Protein AF-A0A8T4Z8T8-F1 (afdb_monomer)

Foldseek 3Di:
DAAEDEPDPVCVVVVLQHHYDHPPDVVRVVVSVCCCVVPPPSVVSNVVVNVVVCVCPPPVNVVVVVVVVVVVVCVVPVDDPDPDPDPPPQDPVRDDDDDD

Structure (mmCIF, N/CA/C/O backbone):
data_AF-A0A8T4Z8T8-F1
#
_entry.id   AF-A0A8T4Z8T8-F1
#
loop_
_atom_site.group_PDB
_atom_site.id
_atom_site.type_symbol
_atom_site.label_atom_id
_atom_site.label_alt_id
_atom_site.label_comp_id
_atom_site.label_asym_id
_atom_site.label_entity_id
_atom_site.label_seq_id
_atom_site.pdbx_PDB_ins_code
_atom_site.Cartn_x
_atom_site.Cartn_y
_atom_site.Cartn_z
_atom_site.occupancy
_atom_site.B_iso_or_equiv
_atom_site.auth_seq_id
_atom_site.auth_comp_id
_atom_site.auth_asym_id
_atom_site.auth_atom_id
_atom_site.pdbx_PDB_model_num
ATOM 1 N N . CYS A 1 1 ? -9.528 6.066 -1.971 1.00 77.56 1 CYS A N 1
ATOM 2 C CA . CYS A 1 1 ? -10.383 5.588 -0.866 1.00 77.56 1 CYS A CA 1
ATOM 3 C C . CYS A 1 1 ? -9.487 4.843 0.118 1.00 77.56 1 CYS A C 1
ATOM 5 O O . CYS A 1 1 ? -8.638 4.106 -0.375 1.00 77.56 1 CYS A O 1
ATOM 7 N N . PRO A 1 2 ? -9.585 5.068 1.439 1.00 85.75 2 PRO A N 1
ATO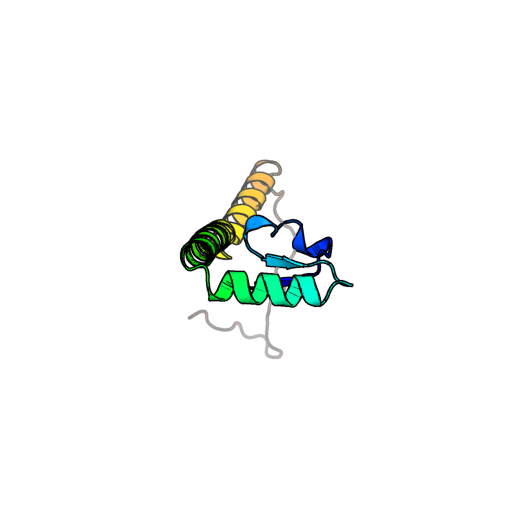M 8 C CA . PRO A 1 2 ? -8.806 4.314 2.422 1.00 85.75 2 PRO A CA 1
ATOM 9 C C . PRO A 1 2 ? -9.219 2.837 2.410 1.00 85.75 2 PRO A C 1
ATOM 11 O O . PRO A 1 2 ? -10.406 2.532 2.319 1.00 85.75 2 PRO A O 1
ATOM 14 N N . ILE A 1 3 ? -8.245 1.930 2.496 1.00 90.31 3 ILE A N 1
ATOM 15 C CA . ILE A 1 3 ? -8.490 0.486 2.577 1.00 90.31 3 ILE A CA 1
ATOM 16 C C . ILE A 1 3 ? -8.106 0.027 3.980 1.00 90.31 3 ILE A C 1
ATOM 18 O O . ILE A 1 3 ? -6.979 0.254 4.427 1.00 90.31 3 ILE A O 1
ATOM 22 N N . MET A 1 4 ? -9.051 -0.612 4.666 1.00 91.06 4 MET A N 1
ATOM 23 C CA . MET A 1 4 ? -8.798 -1.274 5.940 1.00 91.06 4 MET A CA 1
ATOM 24 C C . MET A 1 4 ? -8.590 -2.760 5.704 1.00 91.06 4 MET A C 1
ATOM 26 O O . MET A 1 4 ? -9.375 -3.391 5.000 1.00 91.06 4 MET A O 1
ATOM 30 N N . VAL A 1 5 ? -7.539 -3.313 6.294 1.00 93.12 5 VAL A N 1
ATOM 31 C CA . VAL A 1 5 ? -7.183 -4.724 6.131 1.00 93.12 5 VAL A CA 1
ATOM 32 C C . VAL A 1 5 ? -6.778 -5.322 7.465 1.00 93.12 5 VAL A C 1
ATOM 34 O O . VAL A 1 5 ? -6.288 -4.619 8.352 1.00 93.12 5 VAL A O 1
ATOM 37 N N . SER A 1 6 ? -6.951 -6.632 7.603 1.00 93.44 6 SER A N 1
ATOM 38 C CA . SER A 1 6 ? -6.369 -7.341 8.733 1.00 93.44 6 SER A CA 1
ATOM 39 C C . SER A 1 6 ? -4.838 -7.274 8.676 1.00 93.44 6 SER A C 1
ATOM 41 O O . SER A 1 6 ? -4.231 -7.041 7.628 1.00 93.44 6 SER A O 1
ATOM 43 N N . ASP A 1 7 ? -4.189 -7.548 9.797 1.00 92.19 7 ASP A N 1
ATOM 44 C CA . ASP A 1 7 ? -2.737 -7.647 9.961 1.00 92.19 7 ASP A CA 1
ATOM 45 C C . ASP A 1 7 ? -2.093 -8.853 9.246 1.00 92.19 7 ASP A C 1
ATOM 47 O O . ASP A 1 7 ? -1.010 -9.309 9.606 1.00 92.19 7 ASP A O 1
ATOM 51 N N . ALA A 1 8 ? -2.723 -9.354 8.183 1.00 92.00 8 ALA A N 1
ATOM 52 C CA . ALA A 1 8 ? -2.189 -10.430 7.370 1.00 92.00 8 ALA A CA 1
ATOM 53 C C . ALA A 1 8 ? -0.878 -10.017 6.675 1.00 92.00 8 ALA A C 1
ATOM 55 O O . ALA A 1 8 ? -0.735 -8.901 6.161 1.00 92.00 8 ALA A O 1
ATOM 56 N N . LYS A 1 9 ? 0.059 -10.972 6.591 1.00 91.69 9 LYS A N 1
ATOM 57 C CA . LYS A 1 9 ? 1.394 -10.776 5.997 1.00 91.69 9 LYS A CA 1
ATOM 58 C C . LYS A 1 9 ? 1.360 -10.315 4.541 1.00 91.69 9 LYS A C 1
ATOM 60 O O . LYS A 1 9 ? 2.226 -9.565 4.113 1.00 91.69 9 LYS A O 1
ATOM 65 N N . ILE A 1 10 ? 0.324 -10.695 3.790 1.00 91.25 10 ILE A N 1
ATOM 66 C CA . ILE A 1 10 ? 0.147 -10.291 2.385 1.00 91.25 10 ILE A CA 1
ATOM 67 C C . ILE A 1 10 ? 0.092 -8.766 2.198 1.00 91.25 10 ILE A C 1
ATOM 69 O O . ILE A 1 10 ? 0.391 -8.269 1.118 1.00 91.25 10 ILE A O 1
ATOM 73 N N . PHE A 1 11 ? -0.255 -8.020 3.251 1.00 91.06 11 PHE A N 1
ATOM 74 C CA . PHE A 1 11 ? -0.314 -6.561 3.235 1.00 91.06 11 PHE A CA 1
ATOM 75 C C . PHE A 1 11 ? 0.925 -5.901 3.849 1.00 91.06 11 PHE A C 1
ATOM 77 O O . PHE A 1 11 ? 0.926 -4.690 4.040 1.00 91.06 11 PHE A O 1
ATOM 84 N N . GLU A 1 12 ? 1.962 -6.643 4.252 1.00 89.81 12 GLU A N 1
ATOM 85 C CA . GLU A 1 12 ? 3.230 -6.053 4.726 1.00 89.81 12 GLU A CA 1
ATOM 86 C C . GLU A 1 12 ? 3.851 -5.071 3.723 1.00 89.81 12 GLU A C 1
ATOM 88 O O . GLU A 1 12 ? 4.198 -3.968 4.148 1.00 89.81 12 GLU A O 1
ATOM 93 N N . PRO A 1 13 ? 3.895 -5.369 2.407 1.00 89.19 13 PRO A N 1
ATOM 94 C CA . PRO A 1 13 ? 4.423 -4.422 1.424 1.00 89.19 13 PRO A CA 1
ATOM 95 C C . PRO A 1 13 ? 3.600 -3.134 1.308 1.00 89.19 13 PRO A C 1
ATOM 97 O O . PRO A 1 13 ? 4.068 -2.166 0.721 1.00 89.19 13 PRO A O 1
ATOM 100 N N . LEU A 1 14 ? 2.373 -3.133 1.842 1.00 89.31 14 LEU A N 1
ATOM 101 C CA . LEU A 1 14 ? 1.424 -2.028 1.752 1.00 89.31 14 LEU A CA 1
ATOM 102 C C . LEU A 1 14 ? 1.203 -1.312 3.095 1.00 89.31 14 LEU A C 1
ATOM 104 O O . LEU A 1 14 ? 0.221 -0.587 3.246 1.00 89.31 14 LEU A O 1
ATOM 108 N N . ASN A 1 15 ? 2.082 -1.526 4.084 1.00 88.75 15 ASN A N 1
ATOM 109 C CA . ASN A 1 15 ? 1.942 -1.018 5.457 1.00 88.75 15 ASN A CA 1
ATOM 110 C C . ASN A 1 15 ? 1.654 0.486 5.554 1.00 88.75 15 ASN A C 1
ATOM 112 O O . ASN A 1 15 ? 0.975 0.914 6.481 1.00 88.75 15 ASN A O 1
ATOM 116 N N . GLU A 1 16 ? 2.171 1.280 4.620 1.00 88.62 16 GLU A N 1
ATOM 117 C CA . GLU A 1 16 ? 2.016 2.737 4.630 1.00 88.62 16 GLU A CA 1
ATOM 118 C C . GLU A 1 16 ? 0.784 3.207 3.836 1.00 88.62 16 GLU A C 1
ATOM 120 O O . GLU A 1 16 ? 0.380 4.366 3.923 1.00 88.62 16 GLU A O 1
ATOM 125 N N . GLN A 1 17 ? 0.193 2.319 3.033 1.00 91.31 17 GLN A N 1
ATOM 126 C CA . GLN A 1 17 ? -0.909 2.606 2.113 1.00 91.31 17 GLN A CA 1
ATOM 127 C C . GLN A 1 17 ? -2.258 2.076 2.622 1.00 91.31 17 GLN A C 1
ATOM 129 O O . GLN A 1 17 ? -3.305 2.460 2.095 1.00 91.31 17 GLN A O 1
ATOM 134 N N . VAL A 1 18 ? -2.252 1.206 3.636 1.00 92.12 18 VAL A N 1
ATOM 135 C CA . VAL A 1 18 ? -3.455 0.586 4.212 1.00 92.12 18 VAL A CA 1
ATOM 136 C C . VAL A 1 18 ? -3.520 0.790 5.719 1.00 92.12 18 VAL A C 1
ATOM 138 O O . VAL A 1 18 ? -2.506 0.909 6.401 1.00 92.12 18 VAL A O 1
ATOM 141 N N . VAL A 1 19 ? -4.735 0.776 6.261 1.00 92.06 19 VAL A N 1
ATOM 142 C CA . VAL A 1 19 ? -4.952 0.860 7.707 1.00 92.06 19 VAL A CA 1
ATOM 143 C C . VAL A 1 19 ? -5.155 -0.543 8.253 1.00 92.06 19 VAL A C 1
ATOM 145 O O . VAL A 1 19 ? -6.149 -1.204 7.951 1.00 92.06 19 VAL A O 1
ATOM 148 N N . LYS A 1 20 ? -4.194 -1.004 9.056 1.00 93.31 20 LYS A N 1
ATOM 149 C CA . LYS A 1 20 ? -4.210 -2.353 9.621 1.00 93.31 20 LYS A CA 1
ATOM 150 C C . LYS A 1 20 ? -4.952 -2.421 10.948 1.00 93.31 20 LYS A C 1
ATOM 152 O O . LYS A 1 20 ? -4.811 -1.545 11.806 1.00 93.31 20 LYS A O 1
ATOM 157 N N . TYR A 1 21 ? -5.681 -3.512 11.137 1.00 93.75 21 TYR A N 1
ATOM 158 C CA . TYR A 1 21 ? -6.269 -3.894 12.416 1.00 93.75 21 TYR A CA 1
ATOM 159 C C . TYR A 1 21 ? -5.974 -5.374 12.713 1.00 93.75 21 TYR A C 1
ATOM 161 O O . TYR A 1 21 ? -5.821 -6.159 11.776 1.00 93.75 21 TYR A O 1
ATOM 169 N N . PRO A 1 22 ? -5.878 -5.786 13.988 1.00 93.56 22 PRO A N 1
ATOM 170 C CA . PRO A 1 22 ? -5.688 -7.194 14.316 1.00 93.56 22 PRO A CA 1
ATOM 171 C C . PRO A 1 22 ? -6.916 -8.009 13.915 1.00 93.56 22 PRO A C 1
ATOM 173 O O . PRO A 1 22 ? -8.036 -7.646 14.271 1.00 93.56 22 PRO A O 1
ATOM 176 N N . ALA A 1 23 ? -6.724 -9.137 13.230 1.00 9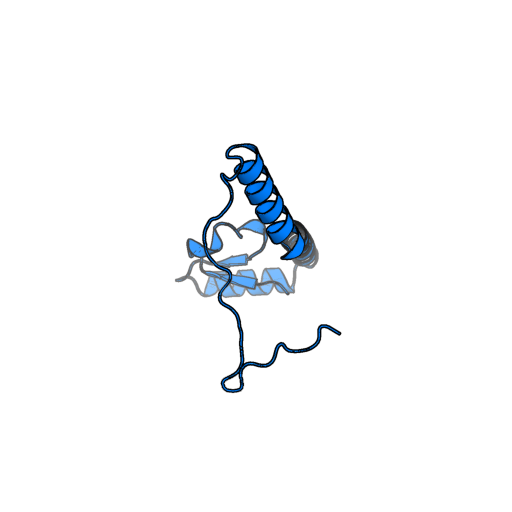0.75 23 ALA A N 1
ATOM 177 C CA . ALA A 1 23 ? -7.836 -9.933 12.696 1.00 90.75 23 ALA A CA 1
ATOM 178 C C . ALA A 1 23 ? -8.880 -10.366 13.749 1.00 90.75 23 ALA A C 1
ATOM 180 O O . ALA A 1 23 ? -10.045 -10.568 13.415 1.00 90.75 23 ALA A O 1
ATOM 181 N N . ARG A 1 24 ? -8.468 -10.519 15.014 1.00 92.88 24 ARG A N 1
ATOM 182 C CA . ARG A 1 24 ? -9.323 -10.968 16.128 1.00 92.88 24 ARG A CA 1
ATOM 183 C C . ARG A 1 24 ? -9.820 -9.833 17.033 1.00 92.88 24 ARG A C 1
ATOM 185 O O . ARG A 1 24 ? -10.384 -10.116 18.083 1.00 92.88 24 ARG A O 1
ATOM 192 N N . ASP A 1 25 ? -9.610 -8.574 16.650 1.00 94.31 25 ASP A N 1
ATOM 193 C CA . ASP A 1 25 ? -9.942 -7.408 17.473 1.00 94.31 25 ASP A CA 1
ATOM 194 C C . ASP A 1 25 ? -10.906 -6.460 16.740 1.00 94.31 25 ASP A C 1
ATOM 196 O O . ASP A 1 25 ? -10.514 -5.562 15.986 1.00 94.31 25 ASP A O 1
ATOM 200 N N . LEU A 1 26 ? -12.203 -6.687 16.966 1.00 93.44 26 LEU A N 1
ATOM 201 C CA . LEU A 1 26 ? -13.282 -5.912 16.353 1.00 93.44 26 LEU A CA 1
ATOM 202 C C . LEU A 1 26 ? -13.349 -4.473 16.885 1.00 93.44 26 LEU A C 1
ATOM 204 O O . LEU A 1 26 ? -13.678 -3.551 16.138 1.00 93.44 26 LEU A O 1
ATOM 208 N N . GLU A 1 27 ? -13.027 -4.257 18.157 1.00 95.50 27 GLU A N 1
ATOM 209 C CA . GLU A 1 27 ? -13.050 -2.918 18.752 1.00 95.50 27 GLU A CA 1
ATOM 210 C C . GLU A 1 27 ? -11.926 -2.049 18.186 1.00 95.50 27 GLU A C 1
ATOM 212 O O . GLU A 1 27 ? -12.110 -0.866 17.870 1.00 95.50 27 GLU A O 1
ATOM 217 N N . LYS A 1 28 ? -10.770 -2.656 17.921 1.00 92.88 28 LYS A N 1
ATOM 218 C CA . LYS A 1 28 ? -9.679 -1.977 17.230 1.00 92.88 28 LYS A CA 1
ATOM 219 C C . LYS A 1 28 ? -9.991 -1.686 15.767 1.00 92.88 28 LYS A C 1
ATOM 221 O O . LYS A 1 28 ? -9.611 -0.629 15.272 1.00 92.88 28 LYS A O 1
ATOM 226 N N . PHE A 1 29 ? -10.734 -2.556 15.085 1.00 94.00 29 PHE A N 1
ATOM 227 C CA . PHE A 1 29 ? -11.267 -2.238 13.758 1.00 94.00 29 PHE A CA 1
ATOM 228 C C . PHE A 1 29 ? -12.181 -1.001 13.793 1.00 94.00 29 PHE A C 1
ATOM 230 O O . PHE A 1 29 ? -11.938 -0.044 13.056 1.00 94.00 29 PHE A O 1
ATOM 237 N N . LYS A 1 30 ? -13.183 -0.980 14.684 1.00 94.56 30 LYS A N 1
ATOM 238 C CA . LYS A 1 30 ? -14.133 0.141 14.812 1.00 94.56 30 LYS A CA 1
ATOM 239 C C . LYS A 1 30 ? -13.430 1.457 15.135 1.00 94.56 30 LYS A C 1
ATOM 241 O O . LYS A 1 30 ? -13.670 2.460 14.469 1.00 94.56 30 LYS A O 1
ATOM 246 N N . SER A 1 31 ? -12.540 1.455 16.126 1.00 95.00 31 SER A N 1
ATOM 247 C CA . SER A 1 31 ? -11.792 2.656 16.522 1.00 95.00 31 SER A CA 1
ATOM 248 C C . SER A 1 31 ? -10.914 3.190 15.390 1.00 95.00 31 SER A C 1
ATOM 250 O O . SER A 1 31 ? -10.911 4.394 15.136 1.00 95.00 31 SER A O 1
ATOM 252 N N . ARG A 1 32 ? -10.232 2.312 14.643 1.00 92.44 32 ARG A N 1
ATOM 253 C CA . ARG A 1 32 ? -9.460 2.707 13.457 1.00 92.44 32 ARG A CA 1
ATOM 254 C C . ARG A 1 32 ? -10.345 3.248 12.336 1.00 92.44 32 ARG A C 1
ATOM 256 O O . ARG A 1 32 ? -9.951 4.209 11.685 1.00 92.44 32 ARG A O 1
ATOM 263 N N . LEU A 1 33 ? -11.528 2.677 12.122 1.00 92.12 33 LEU A N 1
ATOM 264 C CA . LEU A 1 33 ? -12.474 3.166 11.119 1.00 92.12 33 LEU A CA 1
ATOM 265 C C . LEU A 1 33 ? -12.955 4.580 11.464 1.00 92.12 33 LEU A C 1
ATOM 267 O O . LEU A 1 33 ? -12.920 5.468 10.615 1.00 92.12 33 LEU A O 1
ATOM 271 N N . ILE A 1 34 ? -13.341 4.802 12.722 1.00 93.69 34 ILE A N 1
ATOM 272 C CA . ILE A 1 34 ? -13.739 6.125 13.217 1.00 93.69 34 ILE A CA 1
ATOM 273 C C . ILE A 1 34 ? -12.582 7.113 13.057 1.00 93.69 34 ILE A C 1
ATOM 275 O O . ILE A 1 34 ? -12.791 8.211 12.542 1.00 93.69 34 ILE A O 1
ATOM 279 N N . GLN A 1 35 ? -11.362 6.715 13.427 1.00 92.12 35 GLN A N 1
ATOM 280 C CA . GLN A 1 35 ? -10.169 7.547 13.276 1.00 92.12 35 GLN A CA 1
ATOM 281 C C . GLN A 1 35 ? -9.976 7.994 11.821 1.00 92.12 35 GLN A C 1
ATOM 283 O O . GLN A 1 35 ? -9.840 9.183 11.572 1.00 92.12 35 GLN A O 1
ATOM 288 N N . VAL A 1 36 ? -10.035 7.074 10.856 1.00 90.94 36 VAL A N 1
ATOM 289 C CA . VAL A 1 36 ? -9.852 7.383 9.424 1.00 90.94 36 VAL A CA 1
ATOM 290 C C . VAL A 1 36 ? -10.927 8.324 8.876 1.00 90.94 36 VAL A C 1
ATOM 292 O O . VAL A 1 36 ? -10.654 9.114 7.975 1.00 90.94 36 VAL A O 1
ATOM 295 N N . LEU A 1 37 ? -12.156 8.227 9.385 1.00 88.88 37 LEU A N 1
ATOM 296 C CA . LEU A 1 37 ? -13.267 9.069 8.939 1.00 88.88 37 LEU A CA 1
ATOM 297 C C . LEU A 1 37 ? -13.269 10.454 9.595 1.00 88.88 37 LEU A C 1
ATOM 299 O O . LEU A 1 37 ? -13.757 11.410 8.993 1.00 88.88 37 LEU A O 1
ATOM 303 N N . THR A 1 38 ? -12.735 10.560 10.810 1.00 92.50 38 THR A N 1
ATOM 304 C CA . THR A 1 38 ? -12.768 11.795 11.608 1.00 92.50 38 THR A CA 1
ATOM 305 C C . THR A 1 38 ? -11.505 12.628 11.408 1.00 92.50 38 THR A C 1
ATOM 307 O O . THR A 1 38 ? -11.571 13.852 11.322 1.00 92.50 38 THR A O 1
ATOM 310 N N . ASP A 1 39 ? -10.355 11.967 11.295 1.00 92.94 39 ASP A N 1
ATOM 311 C CA . ASP A 1 39 ? -9.050 12.598 11.147 1.00 92.94 39 ASP A CA 1
ATOM 312 C C . ASP A 1 39 ? -8.752 12.882 9.666 1.00 92.94 39 ASP A C 1
ATOM 314 O O . ASP A 1 39 ? -8.346 12.014 8.884 1.00 92.94 39 ASP A O 1
ATOM 318 N N . ARG A 1 40 ? -8.997 14.136 9.274 1.00 90.31 40 ARG A N 1
ATOM 319 C CA . ARG A 1 40 ? -8.773 14.638 7.912 1.00 90.31 40 ARG A CA 1
ATOM 320 C C . ARG A 1 40 ? -7.298 14.585 7.515 1.00 90.31 40 ARG A C 1
ATOM 322 O O . ARG A 1 40 ? -7.007 14.247 6.367 1.00 90.31 40 ARG A O 1
ATOM 329 N N . ASP A 1 41 ? -6.392 14.867 8.446 1.00 91.62 41 ASP A N 1
ATOM 330 C CA . ASP A 1 41 ? -4.955 14.923 8.175 1.00 91.62 41 ASP A CA 1
ATOM 331 C C . ASP A 1 41 ? -4.397 13.523 7.931 1.00 91.62 41 ASP A C 1
ATOM 333 O O . ASP A 1 41 ? -3.675 13.297 6.955 1.00 91.62 41 ASP A O 1
ATOM 337 N N . LEU A 1 42 ? -4.807 12.552 8.752 1.00 88.44 42 LEU A N 1
ATOM 338 C CA . LEU A 1 42 ? -4.490 11.141 8.544 1.00 88.44 42 LEU A CA 1
ATOM 339 C C . LEU A 1 42 ? -5.013 10.646 7.189 1.00 88.44 42 LEU A C 1
ATOM 341 O O . LEU A 1 42 ? -4.296 9.971 6.445 1.00 88.44 42 LEU A O 1
ATOM 345 N N . LEU A 1 43 ? -6.251 10.999 6.843 1.00 89.75 43 LEU A N 1
ATOM 346 C CA . LEU A 1 43 ? -6.852 10.609 5.573 1.00 89.75 43 LEU A CA 1
ATOM 347 C C . LEU A 1 43 ? -6.093 11.191 4.371 1.00 89.75 43 LEU A C 1
ATOM 349 O O . LEU A 1 43 ? -5.883 10.495 3.373 1.00 89.75 43 LEU A O 1
ATOM 353 N N . ASP A 1 44 ? -5.682 12.454 4.441 1.00 91.31 44 ASP A N 1
ATOM 354 C CA . ASP A 1 44 ? -4.954 13.104 3.355 1.00 91.31 44 ASP A CA 1
ATOM 355 C C . ASP A 1 44 ? -3.507 12.617 3.250 1.00 91.31 44 ASP A C 1
ATOM 357 O O . ASP A 1 44 ? -3.023 12.407 2.132 1.00 91.31 44 ASP A O 1
ATOM 361 N N . ALA A 1 45 ? -2.846 12.335 4.374 1.00 90.81 45 ALA A N 1
ATOM 362 C CA . ALA A 1 45 ? -1.553 11.660 4.388 1.00 90.81 45 ALA A CA 1
ATOM 363 C C . ALA A 1 45 ? -1.640 10.293 3.692 1.00 90.81 45 ALA A C 1
ATOM 365 O O . ALA A 1 45 ? -0.879 10.028 2.760 1.00 90.81 45 ALA A O 1
ATOM 366 N N . LEU A 1 46 ? -2.635 9.472 4.046 1.00 91.81 46 LEU A N 1
ATOM 367 C CA . LEU A 1 46 ? -2.843 8.159 3.434 1.00 91.81 46 LEU A CA 1
ATOM 368 C C . LEU A 1 46 ? -3.078 8.264 1.919 1.00 91.81 46 LEU A C 1
ATOM 370 O O . LEU A 1 46 ? -2.484 7.521 1.138 1.00 91.81 46 LEU A O 1
ATOM 374 N N . LYS A 1 47 ? -3.902 9.222 1.469 1.00 91.56 47 LYS A N 1
ATOM 375 C CA . LYS A 1 47 ? -4.130 9.457 0.032 1.00 91.56 47 LYS A CA 1
ATOM 376 C C . LYS A 1 47 ? -2.843 9.818 -0.708 1.00 91.56 47 LYS A C 1
ATOM 378 O O . LYS A 1 47 ? -2.658 9.353 -1.833 1.00 91.56 47 LYS A O 1
ATOM 383 N N . ARG A 1 48 ? -1.974 10.644 -0.114 1.00 91.88 48 ARG A N 1
ATOM 384 C CA . ARG A 1 48 ? -0.685 11.022 -0.720 1.00 91.88 48 ARG A CA 1
ATOM 385 C C . ARG A 1 48 ? 0.217 9.802 -0.880 1.00 91.88 48 ARG A C 1
ATOM 387 O O . ARG A 1 48 ? 0.743 9.589 -1.970 1.00 91.88 48 ARG A O 1
ATOM 394 N N . THR A 1 49 ? 0.330 8.971 0.154 1.00 92.25 49 THR A N 1
ATOM 395 C CA . THR A 1 49 ? 1.147 7.749 0.113 1.00 92.25 49 THR A CA 1
ATOM 396 C C . THR A 1 49 ? 0.632 6.756 -0.927 1.00 92.25 49 THR A C 1
ATOM 398 O O . THR A 1 49 ? 1.409 6.221 -1.717 1.00 92.25 49 THR A O 1
ATOM 401 N N . VAL A 1 50 ? -0.688 6.556 -0.991 1.00 91.44 50 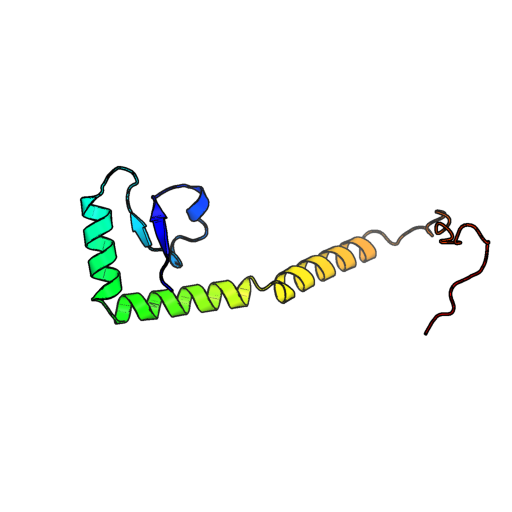VAL A N 1
ATOM 402 C CA . VAL A 1 50 ? -1.326 5.699 -2.003 1.00 91.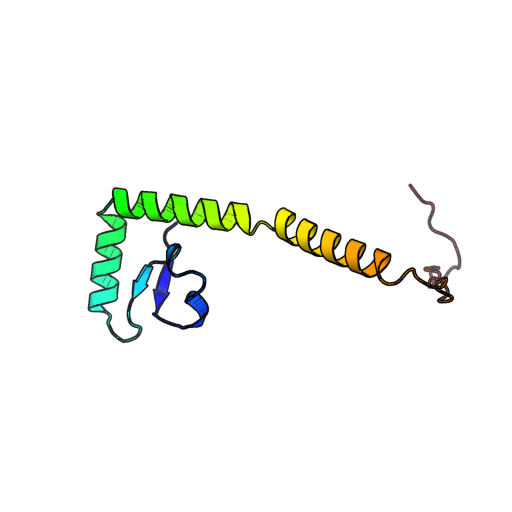44 50 VAL A CA 1
ATOM 403 C C . VAL A 1 50 ? -1.073 6.231 -3.412 1.00 91.44 50 VAL A C 1
ATOM 405 O O . VAL A 1 50 ? -0.701 5.461 -4.295 1.00 91.44 50 VAL A O 1
ATOM 408 N N . ARG A 1 51 ? -1.233 7.542 -3.637 1.00 91.38 51 ARG A N 1
ATOM 409 C CA . ARG A 1 51 ? -0.981 8.156 -4.948 1.00 91.38 51 ARG A CA 1
ATOM 410 C C . ARG A 1 51 ? 0.462 7.926 -5.395 1.00 91.38 51 ARG A C 1
ATOM 412 O O . ARG A 1 51 ? 0.670 7.447 -6.504 1.00 91.38 51 ARG A O 1
ATOM 419 N N . LYS A 1 52 ? 1.430 8.181 -4.512 1.00 90.94 52 LYS A N 1
ATOM 420 C CA . LYS A 1 52 ? 2.852 7.947 -4.789 1.00 90.94 52 LYS A CA 1
ATOM 421 C C . LYS A 1 52 ? 3.128 6.479 -5.137 1.00 90.94 52 LYS A C 1
ATOM 423 O O . LYS A 1 52 ? 3.782 6.195 -6.135 1.00 90.94 52 LYS A O 1
ATOM 428 N N . CYS A 1 53 ? 2.562 5.547 -4.370 1.00 89.75 53 CYS A N 1
ATOM 429 C CA . CYS A 1 53 ? 2.698 4.114 -4.628 1.00 89.75 53 CYS A CA 1
ATOM 430 C C . CYS A 1 53 ? 2.150 3.717 -6.012 1.00 89.75 53 CYS A C 1
ATOM 432 O O . CYS A 1 53 ? 2.816 2.991 -6.750 1.00 89.75 53 CYS A O 1
ATOM 434 N N . ILE A 1 54 ? 0.972 4.222 -6.395 1.00 89.00 54 ILE A N 1
ATOM 435 C CA . ILE A 1 54 ? 0.367 3.960 -7.713 1.00 89.00 54 ILE A CA 1
ATOM 436 C C . ILE A 1 54 ? 1.225 4.550 -8.835 1.00 89.00 54 ILE A C 1
ATOM 438 O O . ILE A 1 54 ? 1.464 3.888 -9.843 1.00 89.00 54 ILE A O 1
ATOM 442 N N . GLU A 1 55 ? 1.713 5.778 -8.669 1.00 89.38 55 GLU A N 1
ATOM 443 C CA . GLU A 1 55 ? 2.568 6.432 -9.661 1.00 89.38 55 GLU A CA 1
ATOM 444 C C . GLU A 1 55 ? 3.879 5.669 -9.873 1.00 89.38 55 GLU A C 1
ATOM 446 O O . GLU A 1 55 ? 4.360 5.575 -11.002 1.00 89.38 55 GLU A O 1
ATOM 451 N N . GLU A 1 56 ? 4.473 5.112 -8.817 1.00 89.44 56 GLU A N 1
ATOM 452 C CA . GLU A 1 56 ? 5.713 4.326 -8.867 1.00 89.44 56 GLU A CA 1
ATOM 453 C C . GLU A 1 56 ? 5.525 2.911 -9.423 1.00 89.44 56 GLU A C 1
ATOM 455 O O . GLU A 1 56 ? 6.431 2.398 -10.082 1.00 89.44 56 GLU A O 1
ATOM 460 N N . ASN A 1 57 ? 4.353 2.313 -9.211 1.00 88.00 57 ASN A N 1
ATOM 461 C CA . ASN A 1 57 ? 4.041 0.934 -9.593 1.00 88.00 57 ASN A CA 1
ATOM 462 C C . ASN A 1 57 ? 3.002 0.849 -10.722 1.00 88.00 57 ASN A C 1
ATOM 464 O O . ASN A 1 57 ? 2.314 -0.159 -10.874 1.00 88.00 57 ASN A O 1
ATOM 468 N N . SER A 1 58 ? 2.876 1.907 -11.522 1.00 90.19 58 SER A N 1
ATOM 469 C CA . SER A 1 58 ? 1.982 1.920 -12.679 1.00 90.19 58 SER A CA 1
ATOM 470 C C . SER A 1 58 ? 2.386 0.864 -13.711 1.00 90.19 58 SER A C 1
ATOM 4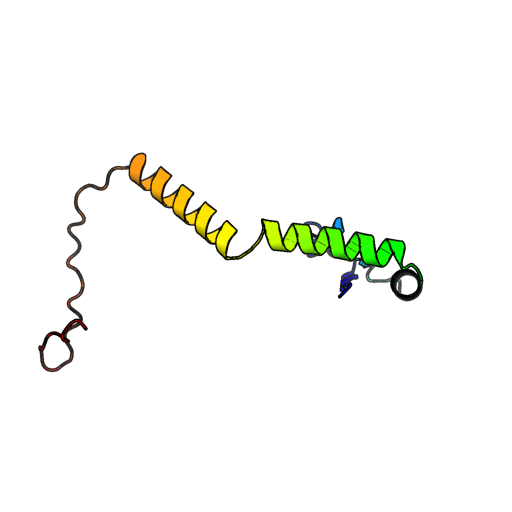72 O O . SER A 1 58 ? 3.567 0.542 -13.871 1.00 90.19 58 SER A O 1
ATOM 474 N N . ALA A 1 59 ? 1.401 0.355 -14.459 1.00 91.25 59 ALA A N 1
ATOM 475 C CA . ALA A 1 59 ? 1.628 -0.639 -15.508 1.00 91.25 59 ALA A CA 1
ATOM 476 C C . ALA A 1 59 ? 2.707 -0.186 -16.505 1.00 91.25 59 ALA A C 1
ATOM 478 O O . ALA A 1 59 ? 3.570 -0.978 -16.875 1.00 91.25 59 ALA A O 1
ATOM 479 N N . SER A 1 60 ? 2.713 1.101 -16.865 1.00 91.69 60 SER A N 1
ATOM 480 C CA . SER A 1 60 ? 3.715 1.691 -17.755 1.00 91.69 60 SER A CA 1
ATOM 481 C C . SER A 1 60 ? 5.134 1.589 -17.189 1.00 91.69 60 SER A C 1
ATOM 483 O O . SER A 1 60 ? 6.027 1.116 -17.886 1.00 91.69 60 SER A O 1
ATOM 485 N N . LYS A 1 61 ? 5.348 1.950 -15.913 1.00 92.88 61 LYS A N 1
ATOM 486 C CA . LYS A 1 61 ? 6.672 1.843 -15.271 1.00 92.88 61 LYS A CA 1
ATOM 487 C C . LYS A 1 61 ? 7.125 0.398 -15.116 1.00 92.88 61 LYS A C 1
ATOM 489 O O . LYS A 1 61 ? 8.305 0.094 -15.271 1.00 92.88 61 LYS A O 1
ATOM 494 N N . ILE A 1 62 ? 6.197 -0.505 -14.806 1.00 92.38 62 ILE A N 1
ATOM 495 C CA . ILE A 1 62 ? 6.503 -1.933 -14.716 1.00 92.38 62 ILE A CA 1
ATOM 496 C C . ILE A 1 62 ? 6.925 -2.458 -16.094 1.00 92.38 62 ILE A C 1
ATOM 498 O O . ILE A 1 62 ? 7.974 -3.091 -16.205 1.00 92.38 62 ILE A O 1
ATOM 502 N N . ALA A 1 63 ? 6.168 -2.147 -17.148 1.00 93.56 63 ALA A N 1
ATOM 503 C CA . ALA A 1 63 ? 6.495 -2.539 -18.517 1.00 93.56 63 ALA A CA 1
ATOM 504 C C . ALA A 1 63 ? 7.865 -2.002 -18.962 1.00 93.56 63 ALA A C 1
ATOM 506 O O . ALA A 1 63 ? 8.658 -2.747 -19.533 1.00 93.56 63 ALA A O 1
ATOM 507 N N . GLU A 1 64 ? 8.184 -0.748 -18.640 1.00 94.56 64 GLU A N 1
ATOM 508 C CA . GLU A 1 64 ? 9.483 -0.133 -18.929 1.00 94.56 64 GLU A CA 1
ATOM 509 C C . GLU A 1 64 ? 10.647 -0.864 -18.237 1.00 94.56 64 GLU A C 1
ATOM 511 O O . GLU A 1 64 ? 11.673 -1.144 -18.865 1.00 94.56 64 GLU A O 1
ATOM 516 N N . ARG A 1 65 ? 10.481 -1.252 -16.965 1.00 93.81 65 ARG A N 1
ATOM 517 C CA . ARG A 1 65 ? 11.480 -2.055 -16.236 1.00 93.81 65 ARG A CA 1
ATOM 518 C C . ARG A 1 65 ? 11.695 -3.416 -16.894 1.00 93.81 65 ARG A C 1
ATOM 520 O O . ARG A 1 65 ? 12.841 -3.826 -17.073 1.00 93.81 65 ARG A O 1
ATOM 527 N N . TYR A 1 66 ? 10.617 -4.095 -17.290 1.00 94.69 66 TYR A N 1
ATOM 528 C CA . TYR A 1 66 ? 10.719 -5.369 -18.003 1.00 94.69 66 TYR A CA 1
ATOM 529 C C . TYR A 1 66 ? 11.417 -5.208 -19.353 1.00 94.69 66 TYR A C 1
ATOM 531 O O . TYR A 1 66 ? 12.347 -5.957 -19.640 1.00 94.69 66 TYR A O 1
ATOM 539 N N . LEU A 1 67 ? 11.034 -4.212 -20.157 1.00 95.00 67 LEU A N 1
ATOM 540 C CA . LEU A 1 67 ? 11.676 -3.920 -21.443 1.00 95.00 67 LEU A CA 1
ATOM 541 C C . LEU A 1 67 ? 13.175 -3.666 -21.277 1.00 95.00 67 LEU A C 1
ATOM 543 O O . LEU A 1 67 ? 13.983 -4.230 -22.013 1.00 95.00 67 LEU A O 1
ATOM 547 N N . THR A 1 68 ? 13.553 -2.876 -20.273 1.00 94.19 68 THR A N 1
ATOM 548 C CA . THR A 1 68 ? 14.956 -2.595 -19.952 1.00 94.19 68 THR A CA 1
ATOM 549 C C . THR A 1 68 ? 15.717 -3.877 -19.624 1.00 94.19 68 THR A C 1
ATOM 551 O O . THR A 1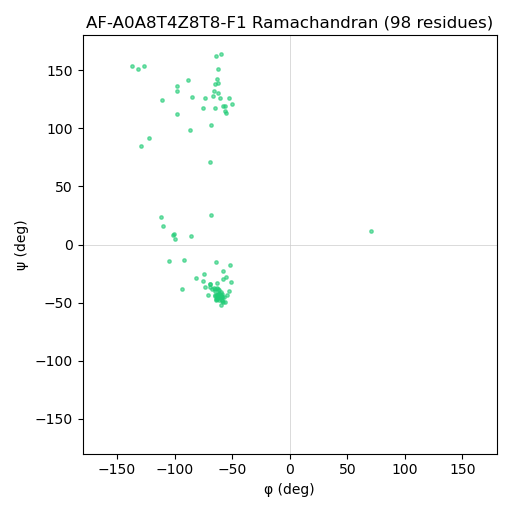 68 ? 16.816 -4.099 -20.136 1.00 94.19 68 THR A O 1
ATOM 554 N N . LEU A 1 69 ? 15.118 -4.758 -18.820 1.00 94.31 69 LEU A N 1
ATOM 555 C CA . LEU A 1 69 ? 15.709 -6.041 -18.453 1.00 94.31 69 LEU A CA 1
ATOM 556 C C . LEU A 1 69 ? 15.861 -6.965 -19.672 1.00 94.31 69 LEU A C 1
ATOM 558 O O . LEU A 1 69 ? 16.929 -7.544 -19.868 1.00 94.31 69 LEU A O 1
ATOM 562 N N . PHE A 1 70 ? 14.853 -7.043 -20.545 1.00 93.62 70 PHE A N 1
ATOM 563 C CA . PHE A 1 70 ? 14.934 -7.805 -21.795 1.00 93.62 70 PHE A CA 1
ATOM 564 C C . PHE A 1 70 ? 16.032 -7.285 -22.729 1.00 93.62 70 PHE A C 1
ATOM 566 O O . PHE A 1 70 ? 16.807 -8.076 -23.268 1.00 93.62 70 PHE A O 1
ATOM 573 N N . LEU A 1 71 ? 16.140 -5.965 -22.903 1.00 92.81 71 LEU A N 1
ATOM 574 C CA . LEU A 1 71 ? 17.185 -5.354 -23.729 1.00 92.81 71 LEU A CA 1
ATOM 575 C C . LEU A 1 71 ? 18.584 -5.599 -23.152 1.00 92.81 71 LEU A C 1
ATOM 577 O O . LEU A 1 71 ? 19.513 -5.901 -23.905 1.00 92.81 71 LEU A O 1
ATOM 581 N N . ALA A 1 72 ? 18.735 -5.524 -21.827 1.00 91.81 72 ALA A N 1
ATOM 582 C CA . ALA A 1 72 ? 19.990 -5.833 -21.150 1.00 91.81 72 ALA A CA 1
ATOM 583 C C . ALA A 1 72 ? 20.400 -7.300 -21.361 1.00 91.81 72 ALA A C 1
ATOM 585 O O . ALA A 1 72 ? 21.551 -7.575 -21.706 1.00 91.81 72 ALA A O 1
ATOM 586 N N . LEU A 1 73 ? 19.452 -8.234 -21.237 1.00 90.62 73 LEU A N 1
ATOM 587 C CA . LEU A 1 73 ? 19.690 -9.656 -21.493 1.00 90.62 73 LEU A CA 1
ATOM 588 C C . LEU A 1 73 ? 20.070 -9.922 -22.954 1.00 90.62 73 LEU A C 1
ATOM 590 O O . LEU A 1 73 ? 21.035 -10.643 -23.204 1.00 90.62 73 LEU A O 1
ATOM 594 N N . LYS A 1 74 ? 19.377 -9.295 -23.912 1.00 86.75 74 LYS A N 1
ATOM 595 C CA . LYS A 1 74 ? 19.692 -9.404 -25.344 1.00 86.75 74 LYS A CA 1
ATOM 596 C C . LYS A 1 74 ? 21.089 -8.872 -25.673 1.00 86.75 74 LYS A C 1
ATOM 598 O O . LYS A 1 74 ? 21.801 -9.450 -26.487 1.00 86.75 74 LYS A O 1
ATOM 603 N N . LYS A 1 75 ? 21.511 -7.776 -25.037 1.00 82.62 75 LYS A N 1
ATOM 604 C CA . LYS A 1 75 ? 22.867 -7.234 -25.207 1.00 82.62 75 LYS A CA 1
ATOM 605 C C . LYS A 1 75 ? 23.932 -8.165 -24.616 1.00 82.62 75 LYS A C 1
ATOM 607 O O . LYS A 1 75 ? 25.002 -8.304 -25.198 1.00 82.62 75 LYS A O 1
ATOM 612 N N . ALA A 1 76 ? 23.643 -8.794 -23.475 1.00 78.00 76 ALA A N 1
ATOM 613 C CA . ALA A 1 76 ? 24.552 -9.724 -22.804 1.00 78.00 76 ALA A CA 1
ATOM 614 C C . ALA A 1 76 ? 24.654 -11.092 -23.505 1.00 78.00 76 ALA A C 1
ATOM 616 O O . ALA A 1 76 ? 25.665 -11.780 -23.375 1.00 78.00 76 ALA A O 1
ATOM 617 N N . ARG A 1 77 ? 23.621 -11.491 -24.254 1.00 67.94 77 ARG A N 1
ATOM 618 C CA . ARG A 1 77 ? 23.607 -12.685 -25.104 1.00 67.94 77 ARG A CA 1
ATOM 619 C C . ARG A 1 77 ? 23.125 -12.294 -26.500 1.00 67.94 77 ARG A C 1
ATOM 621 O O . ARG A 1 77 ? 21.929 -12.416 -26.758 1.00 67.94 77 ARG A O 1
ATOM 628 N N . PRO A 1 78 ? 24.012 -11.813 -27.391 1.00 63.06 78 PRO A N 1
ATOM 629 C CA . PRO A 1 78 ? 23.619 -11.564 -28.768 1.00 63.06 78 PRO A CA 1
ATOM 630 C C . PRO A 1 78 ? 23.091 -12.875 -29.356 1.00 63.06 78 PRO A C 1
ATOM 632 O O . PRO A 1 78 ? 23.797 -13.886 -29.369 1.00 63.06 78 PRO A O 1
ATOM 635 N N . ASP A 1 79 ? 21.828 -12.866 -29.775 1.00 64.19 79 ASP A N 1
ATOM 636 C CA . ASP A 1 79 ? 21.184 -14.021 -30.387 1.00 64.19 79 ASP A CA 1
ATOM 637 C C . ASP A 1 79 ? 22.041 -14.524 -31.557 1.00 64.19 79 ASP A C 1
ATOM 639 O O . ASP A 1 79 ? 22.353 -13.779 -32.490 1.00 64.19 79 ASP A O 1
ATOM 643 N N . LYS A 1 80 ? 22.389 -15.817 -31.540 1.00 64.06 80 LYS A N 1
ATOM 644 C CA . LYS A 1 80 ? 22.642 -16.526 -32.799 1.00 64.06 80 LYS A CA 1
ATOM 645 C C . LYS A 1 80 ? 21.321 -16.504 -33.577 1.00 64.06 80 LYS A C 1
ATOM 647 O O . LYS A 1 80 ? 20.276 -16.676 -32.948 1.00 64.06 80 LYS A O 1
ATOM 652 N N . PRO A 1 81 ? 21.337 -16.280 -34.900 1.00 56.12 81 PRO A N 1
ATOM 653 C CA . PRO A 1 81 ? 20.119 -16.117 -35.685 1.00 56.12 81 PRO A CA 1
ATOM 654 C C . PRO A 1 81 ? 19.140 -17.261 -35.402 1.00 56.12 81 PRO A C 1
ATOM 656 O O . PRO A 1 81 ? 19.477 -18.436 -35.562 1.00 56.12 81 PRO A O 1
ATOM 659 N N . SER A 1 82 ? 17.945 -16.894 -34.931 1.00 56.31 82 SER A N 1
ATOM 660 C CA . SER A 1 82 ? 16.839 -17.820 -34.701 1.00 56.31 82 SER A CA 1
ATOM 661 C C . SER A 1 82 ? 16.547 -18.567 -35.999 1.00 56.31 82 SER A C 1
ATOM 663 O O . SER A 1 82 ? 16.120 -17.972 -36.986 1.00 56.31 82 SER A O 1
ATOM 665 N N . THR A 1 83 ? 16.798 -19.873 -35.995 1.00 54.72 83 THR A N 1
ATOM 666 C CA . THR A 1 83 ? 16.473 -20.803 -37.086 1.00 54.72 83 THR A CA 1
ATOM 667 C C . THR A 1 83 ? 15.041 -21.323 -36.989 1.00 54.72 83 THR A C 1
ATOM 669 O O . THR A 1 83 ? 14.657 -22.196 -37.763 1.00 54.72 83 THR A O 1
ATOM 672 N N . TYR A 1 84 ? 14.226 -20.801 -36.065 1.00 54.59 84 TYR A N 1
ATOM 673 C CA . TYR A 1 84 ? 12.844 -21.240 -35.942 1.00 54.59 84 TYR A CA 1
ATOM 674 C C . TYR A 1 84 ? 12.006 -20.641 -37.077 1.00 54.59 84 TYR A C 1
ATOM 676 O O . TYR A 1 84 ? 11.888 -19.413 -37.161 1.00 54.59 84 TYR A O 1
ATOM 684 N N . PRO A 1 85 ? 11.424 -21.476 -37.957 1.00 54.81 85 PRO A N 1
ATOM 685 C CA . PRO A 1 85 ? 10.537 -20.993 -38.998 1.00 54.81 85 PRO A CA 1
ATOM 686 C C . PRO A 1 85 ? 9.347 -20.304 -38.334 1.00 54.81 85 PRO A C 1
ATOM 688 O O . PRO A 1 85 ? 8.684 -20.880 -37.472 1.00 54.81 85 PRO A O 1
ATOM 691 N N . ILE A 1 86 ? 9.094 -19.058 -38.731 1.00 61.69 86 ILE A N 1
ATOM 692 C CA . ILE A 1 86 ? 7.884 -18.330 -38.350 1.00 61.69 86 ILE A CA 1
ATOM 693 C C . ILE A 1 86 ? 6.701 -19.202 -38.798 1.00 61.69 86 ILE A C 1
ATOM 695 O O . ILE A 1 86 ? 6.609 -19.48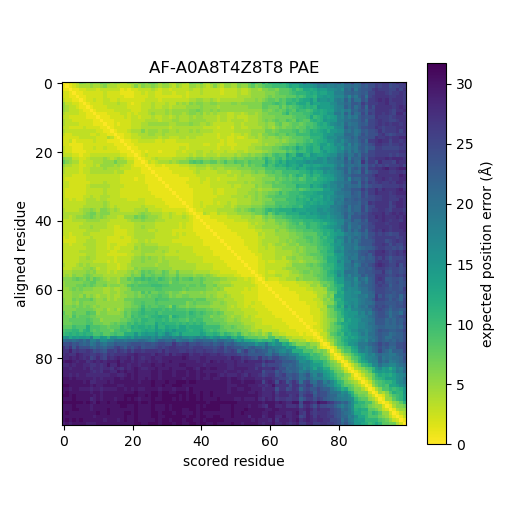4 -39.999 1.00 61.69 86 ILE A O 1
ATOM 699 N N . PRO A 1 87 ? 5.820 -19.658 -37.885 1.00 52.91 87 PRO A N 1
ATOM 700 C CA . PRO A 1 87 ? 4.623 -20.382 -38.271 1.00 52.91 87 PRO A CA 1
ATOM 701 C C . PRO A 1 87 ? 3.837 -19.498 -39.227 1.00 52.91 87 PRO A C 1
ATOM 703 O O . PRO A 1 87 ? 3.419 -18.390 -38.890 1.00 52.91 87 PRO A O 1
ATOM 706 N N . ASN A 1 88 ? 3.728 -19.964 -40.463 1.00 56.75 88 ASN A N 1
ATOM 707 C CA . ASN A 1 88 ? 2.995 -19.279 -41.501 1.00 56.75 88 ASN A CA 1
ATOM 708 C C . ASN A 1 88 ? 1.522 -19.355 -41.095 1.00 56.75 88 ASN A C 1
ATOM 710 O O . ASN A 1 88 ? 0.918 -20.420 -41.207 1.00 56.75 88 ASN A O 1
ATOM 714 N N . CYS A 1 89 ? 0.961 -18.262 -40.576 1.00 52.59 89 CYS A N 1
ATOM 715 C CA . CYS A 1 89 ? -0.479 -18.129 -40.374 1.00 52.59 89 CYS A CA 1
ATOM 716 C C . CYS A 1 89 ? -1.137 -18.027 -41.756 1.00 52.59 89 CYS A C 1
ATOM 718 O O . CYS A 1 89 ? -1.526 -16.951 -42.201 1.00 52.59 89 CYS A O 1
ATOM 720 N N . LYS A 1 90 ? -1.156 -19.143 -42.483 1.00 55.91 90 LYS A N 1
ATOM 721 C CA . LYS A 1 90 ? -2.021 -19.335 -43.634 1.00 55.91 90 LYS A CA 1
ATOM 722 C C . LYS A 1 90 ? -3.351 -19.828 -43.091 1.00 55.91 90 LYS A C 1
ATOM 724 O O . LYS A 1 90 ? -3.382 -20.814 -42.356 1.00 55.91 90 LYS A O 1
ATOM 729 N N . ASP A 1 91 ? -4.426 -19.157 -43.474 1.00 57.97 91 ASP A N 1
ATOM 730 C CA . ASP A 1 91 ? -5.769 -19.711 -43.340 1.00 57.97 91 ASP A CA 1
ATOM 731 C C . ASP A 1 91 ? -5.862 -21.023 -44.141 1.00 57.97 91 ASP A C 1
ATOM 733 O O . ASP A 1 91 ? -5.021 -21.289 -45.009 1.00 57.97 91 ASP A O 1
ATOM 737 N N . ALA A 1 92 ? -6.890 -21.836 -43.881 1.00 56.22 92 ALA A N 1
ATOM 738 C CA . ALA A 1 92 ? -7.110 -23.134 -44.535 1.00 56.22 92 ALA A CA 1
ATOM 739 C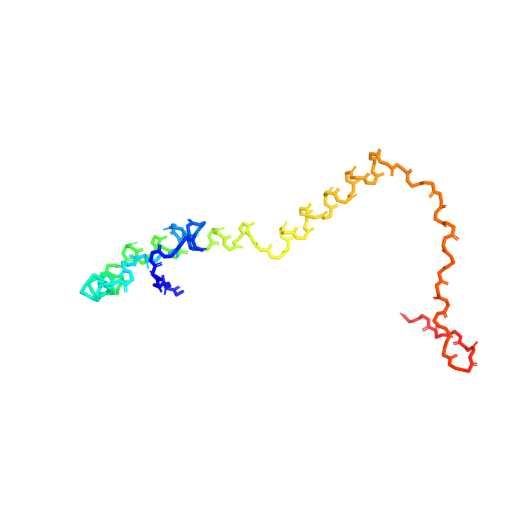 C . ALA A 1 92 ? -7.080 -23.083 -46.084 1.00 56.22 92 ALA A C 1
ATOM 741 O O . ALA A 1 92 ? -6.844 -24.104 -46.725 1.00 56.22 92 ALA A O 1
ATOM 742 N N . ASP A 1 93 ? -7.222 -21.887 -46.670 1.00 61.28 93 ASP A N 1
ATOM 743 C CA . ASP A 1 93 ? -7.211 -21.617 -48.113 1.00 61.28 93 ASP A CA 1
ATOM 744 C C . ASP A 1 93 ? -5.881 -21.048 -48.657 1.00 61.28 93 ASP A C 1
ATOM 746 O O . ASP A 1 93 ? -5.804 -20.604 -49.805 1.00 61.28 93 ASP A O 1
ATOM 750 N N . GLY A 1 94 ? -4.814 -21.007 -47.853 1.00 55.12 94 GLY A N 1
ATOM 751 C CA . GLY A 1 94 ? -3.451 -20.747 -48.330 1.00 55.12 94 GLY A CA 1
ATOM 752 C C . GLY A 1 94 ? -3.134 -19.318 -48.800 1.00 55.12 94 GLY A C 1
ATOM 753 O O . GLY A 1 94 ? -2.069 -19.111 -49.392 1.00 55.12 94 GLY A O 1
ATOM 754 N N . ARG A 1 95 ? -3.999 -18.329 -48.539 1.00 52.97 95 ARG A N 1
ATOM 755 C CA . ARG A 1 95 ? -3.801 -16.923 -48.937 1.00 52.97 95 ARG A CA 1
ATOM 756 C C . ARG A 1 95 ? -3.237 -16.078 -47.791 1.00 52.97 95 ARG A C 1
ATOM 758 O O . ARG A 1 95 ? -3.675 -16.187 -46.655 1.00 52.97 95 ARG A O 1
ATOM 765 N N . PHE A 1 96 ? -2.251 -15.234 -48.100 1.00 52.97 96 PHE A N 1
ATOM 766 C CA . PHE A 1 96 ? -1.699 -14.260 -47.156 1.00 52.97 96 PHE A CA 1
ATOM 767 C C . PHE A 1 96 ? -2.698 -13.115 -46.947 1.00 52.97 96 PHE A C 1
ATOM 769 O O . PHE A 1 96 ? -3.109 -12.478 -47.919 1.00 52.97 96 PHE A O 1
ATOM 776 N N . ALA A 1 97 ? -3.059 -12.830 -45.694 1.00 50.00 97 ALA A N 1
ATOM 777 C CA . ALA A 1 97 ? -3.854 -11.654 -45.360 1.00 50.00 97 ALA A CA 1
ATOM 778 C C . ALA A 1 97 ? -3.080 -10.369 -45.738 1.00 50.00 97 ALA A C 1
ATOM 780 O O . ALA A 1 97 ? -1.902 -10.238 -45.380 1.00 50.00 97 ALA A O 1
ATOM 781 N N . PRO A 1 98 ? -3.693 -9.416 -46.464 1.00 48.19 98 PRO A N 1
ATOM 782 C CA . PRO A 1 98 ? -3.030 -8.167 -46.807 1.00 48.19 98 PRO A CA 1
ATOM 783 C C . PRO A 1 98 ? -2.787 -7.345 -45.537 1.00 48.19 98 PRO A C 1
ATOM 785 O O . PRO A 1 98 ? -3.709 -7.093 -44.761 1.00 48.19 98 PRO A O 1
ATOM 788 N N . ARG A 1 99 ? -1.539 -6.909 -45.336 1.00 48.47 99 ARG A N 1
ATOM 789 C CA . ARG A 1 99 ? -1.203 -5.914 -44.311 1.00 48.47 99 ARG A CA 1
ATOM 790 C C . ARG A 1 99 ? -1.882 -4.593 -44.691 1.00 48.47 99 ARG A C 1
ATOM 792 O O . ARG A 1 99 ? -1.582 -4.057 -45.756 1.00 48.47 99 ARG A O 1
ATOM 799 N N . ARG A 1 100 ? -2.799 -4.109 -43.852 1.00 47.72 100 ARG A N 1
ATOM 800 C CA . ARG A 1 100 ? -3.246 -2.709 -43.844 1.00 47.72 100 ARG A CA 1
ATOM 801 C C . ARG A 1 100 ? -2.493 -1.953 -42.765 1.00 47.72 100 ARG A C 1
ATOM 803 O O . ARG A 1 100 ? -2.254 -2.572 -41.704 1.00 47.72 100 ARG A O 1
#

pLDDT: mean 82.81, std 15.46, range [47.72, 95.5]

Solvent-accessible surface area (backbone atoms only — not comparable to full-atom values): 6178 Å² total; per-residue (Å²): 131,92,47,77,43,54,67,50,72,91,46,57,93,38,59,75,50,39,49,71,24,57,80,89,37,67,67,55,40,52,54,49,52,50,46,54,74,68,36,64,66,61,41,51,52,35,52,52,45,38,51,53,50,48,70,68,66,28,71,67,54,51,51,50,53,50,52,51,51,53,52,52,50,43,70,78,47,69,75,72,82,80,83,71,77,75,81,76,81,52,53,101,82,71,53,80,78,81,88,128

Secondary structure (DSSP, 8-state):
---EEES-GGGGGGTTTSEEE-TT-HHHHHHHHHHHHH-HHHHHHHHHHHHHHHHHS-HHHHHHHHHHHHHHHHHHSPPPP--PPP-----TT-PPPP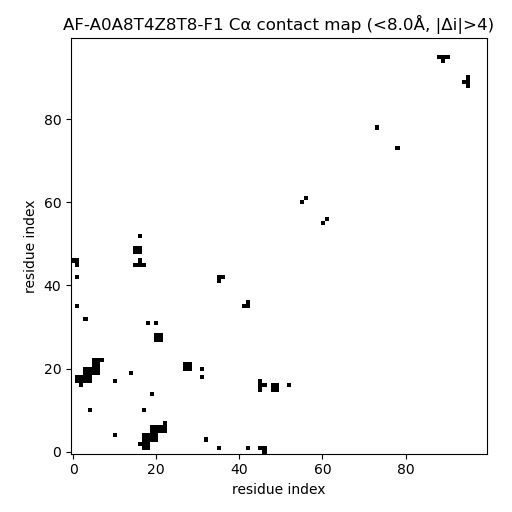P-

Sequence (100 aa):
CPIMVSDAKIFEPLNEQVVKYPARDLEKFKSRLIQVLTDRDLLDALKRTVRKCIEENSASKIAERYLTLFLALKKARPDKPSTYPIPNCKDADGRFAPRR

Nearest PDB structures (foldseek):
  4n9w-assembly1_A  TM=8.291E-01  e=1.374E-01  Mycolicibacterium smegmatis MC2 155
  6zkk-assembly1_w  TM=3.641E-01  e=1.310E+00  Ovis aries
  7qso-assembly1_g  TM=3.509E-01  e=1.708E+00  Bos taurus
  6zkr-assembly1_w  TM=3.601E-01  e=3.786E+00  Ovis aries

Mean predicted aligned error: 12.44 Å

Radius of gyration: 24.97 Å; Cα contacts (8 Å, |Δi|>4): 56; chains: 1; bounding box: 39×38×68 Å